Protein AF-A0AAW0NVE6-F1 (afdb_monomer_lite)

pLDDT: mean 78.87, std 22.28, range [34.75, 97.19]

Secondary structure (DSSP, 8-state):
--HHHHHHHHHHHHHHT-TT--SS---TT----GGGSTTSSPPPTT-TTSTTSS--S--SS-----S----------PPP------

Structure (mmCIF, N/CA/C/O backbone):
data_AF-A0AAW0NVE6-F1
#
_entry.id   AF-A0AAW0NVE6-F1
#
loop_
_atom_site.group_PDB
_atom_site.id
_atom_site.type_symbol
_atom_site.label_atom_id
_atom_site.label_alt_id
_atom_site.label_comp_id
_atom_site.label_asym_id
_atom_site.label_entity_id
_atom_site.label_seq_id
_atom_site.pdbx_PDB_ins_code
_atom_site.Cartn_x
_atom_site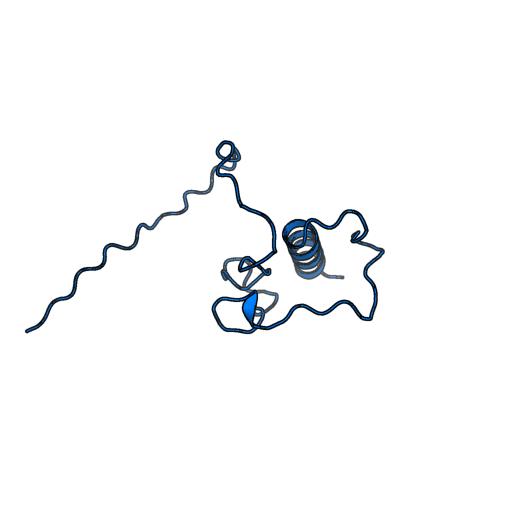.Cartn_y
_atom_site.Cartn_z
_atom_site.occupancy
_atom_site.B_iso_or_equiv
_atom_site.auth_seq_id
_atom_site.auth_comp_id
_atom_site.auth_asym_id
_atom_site.auth_atom_id
_atom_site.pdbx_PDB_model_num
ATOM 1 N N . MET A 1 1 ? 11.062 13.005 -2.117 1.00 64.12 1 MET A N 1
ATOM 2 C CA . MET A 1 1 ? 10.419 11.711 -2.450 1.00 64.12 1 MET A CA 1
ATOM 3 C C . MET A 1 1 ? 10.250 11.641 -3.954 1.00 64.12 1 MET A C 1
ATOM 5 O O . MET A 1 1 ? 9.952 12.677 -4.538 1.00 64.12 1 MET A O 1
ATOM 9 N N . SER A 1 2 ? 10.441 10.470 -4.564 1.00 92.38 2 SER A N 1
ATOM 10 C CA . SER A 1 2 ? 10.140 10.290 -5.988 1.00 92.38 2 SER A CA 1
ATOM 11 C C . SER A 1 2 ? 8.626 10.343 -6.229 1.00 92.38 2 SER A C 1
ATOM 13 O O . SER A 1 2 ? 7.830 10.154 -5.300 1.00 92.38 2 SER A O 1
ATOM 15 N N . GLU A 1 3 ? 8.213 10.582 -7.473 1.00 94.62 3 GLU A N 1
ATOM 16 C CA . GLU A 1 3 ? 6.795 10.543 -7.830 1.00 94.62 3 GLU A CA 1
ATOM 17 C C . GLU A 1 3 ? 6.188 9.150 -7.597 1.00 94.62 3 GLU A C 1
ATOM 19 O O . GLU A 1 3 ? 5.082 9.040 -7.068 1.00 94.62 3 GLU A O 1
ATOM 24 N N . ILE A 1 4 ? 6.940 8.085 -7.893 1.00 94.62 4 ILE A N 1
ATOM 25 C CA . ILE A 1 4 ? 6.514 6.702 -7.651 1.00 94.62 4 ILE A CA 1
ATOM 26 C C . ILE A 1 4 ? 6.271 6.466 -6.159 1.00 94.62 4 ILE A C 1
ATOM 28 O O . ILE A 1 4 ? 5.206 5.973 -5.786 1.00 94.62 4 ILE A O 1
ATOM 32 N N . THR A 1 5 ? 7.187 6.910 -5.295 1.00 93.31 5 THR A N 1
ATOM 33 C CA . THR A 1 5 ? 7.026 6.810 -3.837 1.00 93.31 5 THR A CA 1
ATOM 34 C C . THR A 1 5 ? 5.783 7.551 -3.354 1.00 93.31 5 THR A C 1
ATOM 36 O O . THR A 1 5 ? 5.034 7.043 -2.515 1.00 93.31 5 THR A O 1
ATOM 39 N N . ARG A 1 6 ? 5.516 8.741 -3.910 1.00 94.19 6 ARG A N 1
ATOM 40 C CA . ARG A 1 6 ? 4.317 9.524 -3.579 1.00 94.19 6 ARG A CA 1
ATOM 41 C C . ARG A 1 6 ? 3.042 8.786 -3.990 1.00 94.19 6 ARG A C 1
ATOM 43 O O . ARG A 1 6 ? 2.141 8.642 -3.163 1.00 94.19 6 ARG A O 1
ATOM 50 N N . ARG A 1 7 ? 2.967 8.302 -5.234 1.00 95.88 7 ARG A N 1
ATOM 51 C CA . ARG A 1 7 ? 1.804 7.556 -5.748 1.00 95.88 7 ARG A CA 1
ATOM 52 C C . ARG A 1 7 ? 1.563 6.284 -4.942 1.00 95.88 7 ARG A C 1
ATOM 54 O O . ARG A 1 7 ? 0.429 6.024 -4.548 1.00 95.88 7 ARG A O 1
ATOM 61 N N . ARG A 1 8 ? 2.627 5.545 -4.622 1.00 95.25 8 ARG A N 1
ATOM 62 C CA . ARG A 1 8 ? 2.538 4.314 -3.834 1.00 95.25 8 ARG A CA 1
ATOM 63 C C . ARG A 1 8 ? 1.966 4.573 -2.450 1.00 95.25 8 ARG A C 1
ATOM 65 O O . ARG A 1 8 ? 1.045 3.887 -2.018 1.00 95.25 8 ARG A O 1
ATOM 72 N N . ARG A 1 9 ? 2.463 5.612 -1.777 1.00 94.19 9 ARG A N 1
ATOM 73 C CA . ARG A 1 9 ? 1.952 6.016 -0.465 1.00 94.19 9 ARG A CA 1
ATOM 74 C C . ARG A 1 9 ? 0.470 6.385 -0.520 1.00 94.19 9 ARG A C 1
ATOM 76 O O . ARG A 1 9 ? -0.286 5.955 0.345 1.00 94.19 9 ARG A O 1
ATOM 83 N N . MET A 1 10 ? 0.046 7.134 -1.540 1.00 94.62 10 MET A N 1
ATOM 84 C CA . MET A 1 10 ? -1.370 7.473 -1.727 1.00 94.62 10 MET A CA 1
ATOM 85 C C . MET A 1 10 ? -2.233 6.227 -1.960 1.00 94.62 10 MET A C 1
ATOM 87 O O . MET A 1 10 ? -3.283 6.107 -1.334 1.00 94.62 10 MET A O 1
ATOM 91 N N . ALA A 1 11 ? -1.771 5.277 -2.778 1.00 94.88 11 ALA A N 1
ATOM 92 C CA . ALA A 1 11 ? -2.476 4.016 -3.010 1.00 94.88 11 ALA A CA 1
ATOM 93 C C . ALA A 1 11 ? -2.654 3.204 -1.714 1.00 94.88 11 ALA A C 1
ATOM 95 O O . ALA A 1 11 ? -3.742 2.704 -1.446 1.00 94.88 11 ALA A O 1
ATOM 96 N N . TRP A 1 12 ? -1.624 3.134 -0.864 1.00 95.31 12 TRP A N 1
ATOM 97 C CA . TRP A 1 12 ? -1.708 2.456 0.435 1.00 95.31 12 TRP A CA 1
ATOM 98 C C . TRP A 1 12 ? -2.713 3.110 1.385 1.00 95.31 12 TRP A C 1
ATOM 100 O O . TRP A 1 12 ? -3.501 2.416 2.022 1.00 95.31 12 TRP A O 1
ATOM 110 N N . ILE A 1 13 ? -2.711 4.441 1.477 1.00 94.00 13 ILE A N 1
ATOM 111 C CA . ILE A 1 13 ? -3.664 5.173 2.324 1.00 94.00 13 ILE A CA 1
ATOM 112 C C . ILE A 1 13 ? -5.096 4.952 1.827 1.00 94.00 13 ILE A C 1
ATOM 114 O O . ILE A 1 13 ? -5.987 4.647 2.622 1.00 94.00 13 ILE A O 1
ATOM 118 N N . ALA A 1 14 ? -5.301 5.041 0.510 1.00 92.94 14 ALA A N 1
ATOM 119 C CA . ALA A 1 14 ? -6.596 4.802 -0.115 1.00 92.94 14 ALA A CA 1
ATOM 120 C C . ALA A 1 14 ? -7.089 3.364 0.104 1.00 92.94 14 ALA A C 1
ATOM 122 O O . ALA A 1 14 ? -8.278 3.161 0.342 1.00 92.94 14 ALA A O 1
ATOM 123 N N . ALA A 1 15 ? -6.191 2.375 0.075 1.00 93.50 15 ALA A N 1
ATOM 124 C CA . ALA A 1 15 ? -6.526 0.985 0.357 1.00 93.50 15 ALA A CA 1
ATOM 125 C C . ALA A 1 15 ? -6.946 0.772 1.817 1.00 93.50 15 ALA A C 1
ATOM 127 O O . ALA A 1 15 ? -7.936 0.097 2.077 1.00 93.50 15 ALA A O 1
ATOM 128 N N . ILE A 1 16 ? -6.252 1.375 2.784 1.00 91.62 16 ILE A N 1
ATOM 129 C CA . ILE A 1 16 ? -6.562 1.182 4.210 1.00 91.62 16 ILE A CA 1
ATOM 130 C C . ILE A 1 16 ? -7.921 1.804 4.592 1.00 91.62 16 ILE A C 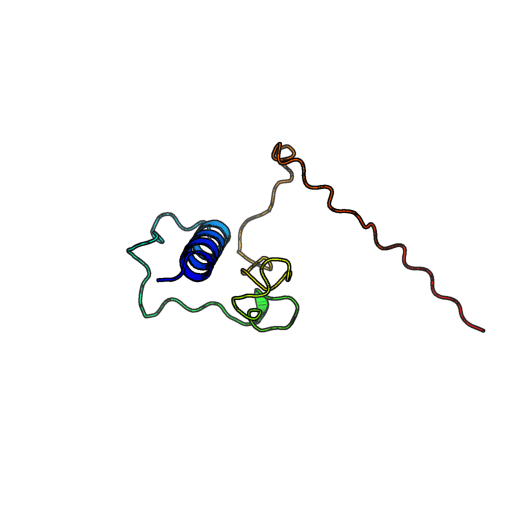1
ATOM 132 O O . ILE A 1 16 ? -8.557 1.334 5.532 1.00 91.62 16 ILE A O 1
ATOM 136 N N . ARG A 1 17 ? -8.388 2.832 3.862 1.00 89.81 17 ARG A N 1
ATOM 137 C CA . ARG A 1 17 ? -9.697 3.501 4.058 1.00 89.81 17 ARG A CA 1
ATOM 138 C C . ARG A 1 17 ? -9.970 3.945 5.497 1.00 89.81 17 ARG A C 1
ATOM 140 O O . ARG A 1 17 ? -11.108 3.951 5.962 1.00 89.81 17 ARG A O 1
ATOM 147 N N . ARG A 1 18 ? -8.918 4.348 6.204 1.00 89.25 18 ARG A N 1
ATOM 148 C CA . ARG A 1 18 ? -9.019 4.872 7.562 1.00 89.25 18 ARG A CA 1
ATOM 149 C C . ARG A 1 18 ? -8.956 6.398 7.554 1.00 89.25 18 ARG A C 1
ATOM 151 O O . ARG A 1 18 ? -7.986 6.940 7.030 1.00 89.25 18 ARG A O 1
ATOM 158 N N . PRO A 1 19 ? -9.933 7.100 8.153 1.00 86.00 19 PRO A N 1
ATOM 159 C CA . PRO A 1 19 ? -9.976 8.564 8.132 1.00 86.00 19 PRO A CA 1
ATOM 160 C C . PRO A 1 19 ? -8.828 9.206 8.922 1.00 86.00 19 PRO A C 1
ATOM 162 O O . PRO A 1 19 ? -8.447 10.342 8.659 1.00 86.00 19 PRO A O 1
ATOM 165 N N . ASP A 1 20 ? -8.251 8.481 9.880 1.00 86.06 20 ASP A N 1
ATOM 166 C CA . ASP A 1 20 ? -7.112 8.929 10.677 1.00 86.06 20 ASP A CA 1
ATOM 167 C C . ASP A 1 20 ? -5.754 8.726 9.982 1.00 86.06 20 ASP A C 1
ATOM 169 O O . ASP A 1 20 ? -4.735 9.204 10.485 1.00 86.06 20 ASP A O 1
ATOM 173 N N . PHE A 1 21 ? -5.729 8.053 8.824 1.00 89.88 21 PHE A N 1
ATOM 174 C CA . PHE A 1 21 ? -4.529 7.850 8.015 1.00 89.88 21 PHE A CA 1
ATOM 175 C C . PHE A 1 21 ? -4.525 8.872 6.881 1.00 89.88 21 PHE A C 1
ATOM 177 O O . PHE A 1 21 ? -5.311 8.791 5.941 1.00 89.88 21 PHE A O 1
ATOM 184 N N . THR A 1 22 ? -3.613 9.835 6.955 1.00 89.69 22 THR A N 1
ATOM 185 C CA . THR A 1 22 ? -3.420 10.834 5.894 1.00 89.69 22 THR A CA 1
ATOM 186 C C . THR A 1 22 ? -2.008 10.739 5.336 1.00 89.69 22 THR A C 1
ATOM 188 O O . THR A 1 22 ? -1.157 10.037 5.884 1.00 89.69 22 THR A O 1
ATOM 191 N N . PHE A 1 23 ? -1.742 11.442 4.233 1.00 88.44 23 PHE A N 1
ATOM 192 C CA . PHE A 1 23 ? -0.429 11.424 3.588 1.00 88.44 23 PHE A CA 1
ATOM 193 C C . PHE A 1 23 ? 0.702 11.758 4.569 1.00 88.44 23 PHE A C 1
ATOM 195 O O . PHE A 1 23 ? 1.698 11.029 4.640 1.00 88.44 23 PHE A O 1
ATOM 202 N N . ASP A 1 24 ? 0.497 12.788 5.383 1.00 89.06 24 ASP A N 1
ATOM 203 C CA . ASP A 1 24 ? 1.490 13.294 6.330 1.00 89.06 24 ASP A CA 1
ATOM 204 C C . ASP A 1 24 ? 1.390 12.638 7.713 1.00 89.06 24 ASP A C 1
ATOM 206 O O . ASP A 1 24 ? 2.370 12.599 8.458 1.00 89.06 24 ASP A O 1
ATOM 210 N N . LYS A 1 25 ? 0.231 12.060 8.051 1.00 88.31 25 LYS A N 1
ATOM 211 C CA . LYS A 1 25 ? -0.041 11.485 9.372 1.00 88.31 25 LYS A CA 1
ATOM 212 C C . LYS A 1 25 ? -0.323 9.990 9.269 1.00 88.31 25 LYS A C 1
ATOM 214 O O . LYS A 1 25 ? -1.464 9.566 9.107 1.00 88.31 25 LYS A O 1
ATOM 219 N N . ILE A 1 26 ? 0.742 9.203 9.413 1.00 87.88 26 ILE A N 1
ATOM 220 C CA . ILE A 1 26 ? 0.680 7.749 9.596 1.00 87.88 26 ILE A CA 1
ATOM 221 C C . ILE A 1 26 ? 1.445 7.408 10.881 1.00 87.88 26 ILE A C 1
ATOM 223 O O . ILE A 1 26 ? 2.608 7.809 11.008 1.00 87.88 26 ILE A O 1
ATOM 227 N N . PRO A 1 27 ? 0.841 6.686 11.842 1.00 88.19 27 PRO A N 1
ATOM 228 C CA . PRO A 1 27 ? 1.549 6.244 13.037 1.00 88.19 27 PRO A CA 1
ATOM 229 C C . PRO A 1 27 ? 2.776 5.402 12.671 1.00 88.19 27 PRO A C 1
ATOM 231 O O . PRO A 1 27 ? 2.680 4.490 11.855 1.00 88.19 27 PRO A O 1
ATOM 234 N N . LYS A 1 28 ? 3.924 5.635 13.320 1.00 87.44 28 LYS A N 1
ATOM 235 C CA . LYS A 1 28 ? 5.138 4.811 13.116 1.00 87.44 28 LYS A CA 1
ATOM 236 C C . LYS A 1 28 ? 4.927 3.334 13.475 1.00 87.44 28 LYS A C 1
ATOM 238 O O . LYS A 1 28 ? 5.673 2.471 13.031 1.00 87.44 28 LYS A O 1
ATOM 243 N N . THR A 1 29 ? 3.924 3.059 14.302 1.00 89.88 29 THR A N 1
ATOM 244 C CA . THR A 1 29 ? 3.517 1.719 14.724 1.00 89.88 29 THR A CA 1
ATOM 245 C C . THR A 1 29 ? 2.558 1.046 13.745 1.00 89.88 29 THR A C 1
ATOM 247 O O . THR A 1 29 ? 2.272 -0.138 13.919 1.00 89.88 29 THR A O 1
ATOM 250 N N . ALA A 1 30 ? 2.063 1.760 12.726 1.00 88.69 30 ALA A N 1
ATOM 251 C CA . ALA A 1 30 ? 1.188 1.186 11.717 1.00 88.69 30 ALA A CA 1
ATOM 252 C C . ALA A 1 30 ? 1.952 0.131 10.909 1.00 88.69 30 ALA A C 1
ATOM 254 O O . AL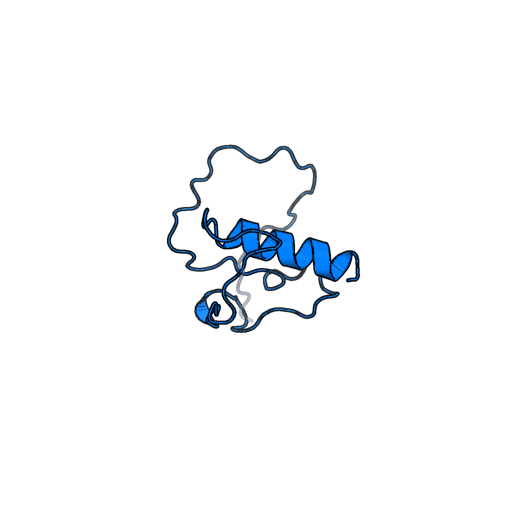A A 1 30 ? 3.008 0.401 10.336 1.00 88.69 30 ALA A O 1
ATOM 255 N N . LYS A 1 31 ? 1.407 -1.083 10.876 1.00 90.56 31 LYS A N 1
ATOM 256 C CA . LYS A 1 31 ? 1.951 -2.223 10.138 1.00 90.56 31 LYS A CA 1
ATOM 257 C C . LYS A 1 31 ? 0.828 -2.870 9.337 1.00 90.56 31 LYS A C 1
ATOM 259 O O . LYS A 1 31 ? -0.319 -2.868 9.774 1.00 90.56 31 LYS A O 1
ATOM 264 N N . VAL A 1 32 ? 1.182 -3.439 8.191 1.00 91.81 32 VAL A N 1
ATOM 265 C CA . VAL A 1 32 ? 0.291 -4.248 7.353 1.00 91.81 32 VAL A CA 1
ATOM 266 C C . VAL A 1 32 ? 0.866 -5.659 7.342 1.00 91.81 32 VAL A C 1
ATOM 268 O O . VAL A 1 32 ? 2.050 -5.831 7.048 1.00 91.81 32 VAL A O 1
ATOM 271 N N . CYS A 1 33 ? 0.074 -6.656 7.738 1.00 94.50 33 CYS A N 1
ATOM 272 C CA . CYS A 1 33 ? 0.522 -8.046 7.751 1.00 94.50 33 CYS A CA 1
ATOM 273 C C . CYS A 1 33 ? 0.504 -8.662 6.343 1.00 94.50 33 CYS A C 1
ATOM 275 O 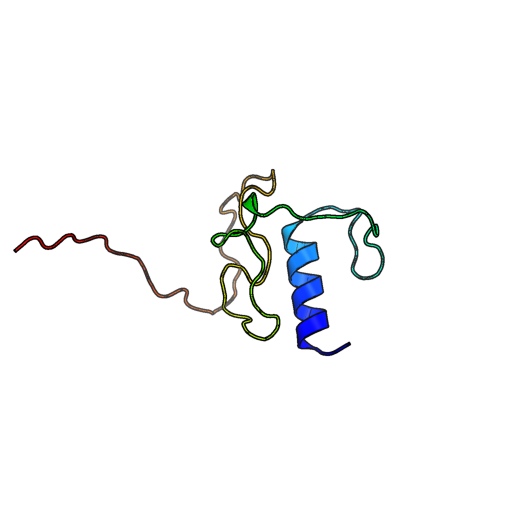O . CYS A 1 33 ? -0.125 -8.142 5.421 1.00 94.50 33 CYS A O 1
ATOM 277 N N . SER A 1 34 ? 1.195 -9.792 6.192 1.00 96.38 34 SER A N 1
ATOM 278 C CA . SER A 1 34 ? 1.320 -10.526 4.929 1.00 96.38 34 SER A CA 1
ATOM 279 C C . SER A 1 34 ? -0.023 -10.931 4.319 1.00 96.38 34 SER A C 1
ATOM 281 O O . SER A 1 34 ? -0.142 -10.957 3.102 1.00 96.38 34 SER A O 1
ATOM 283 N N . LEU A 1 35 ? -1.046 -11.180 5.142 1.00 96.25 35 LEU A N 1
ATOM 284 C CA . LEU A 1 35 ? -2.383 -11.595 4.699 1.00 96.25 35 LEU A CA 1
ATOM 285 C C . LEU A 1 35 ? -3.042 -10.608 3.719 1.00 96.25 35 LEU A C 1
ATOM 287 O O . LEU A 1 35 ? -3.922 -10.996 2.961 1.00 96.25 35 LEU A O 1
ATOM 291 N N . HIS A 1 36 ? -2.625 -9.341 3.722 1.00 96.31 36 HIS A N 1
ATOM 292 C CA . HIS A 1 36 ? -3.191 -8.312 2.848 1.00 96.31 36 HIS A CA 1
ATOM 293 C C . HIS A 1 36 ? -2.597 -8.291 1.427 1.00 96.31 36 HIS A C 1
ATOM 295 O O . HIS A 1 36 ? -2.999 -7.450 0.618 1.00 96.31 36 HIS A O 1
ATOM 301 N N . PHE A 1 37 ? -1.665 -9.204 1.133 1.00 96.75 37 PHE A N 1
ATOM 302 C CA . PHE A 1 37 ? -0.963 -9.350 -0.142 1.00 96.75 37 PHE A CA 1
ATOM 303 C C . PHE A 1 37 ? -1.093 -10.785 -0.666 1.00 96.75 37 PHE A C 1
ATOM 305 O O . PHE A 1 37 ? -1.044 -11.745 0.103 1.00 96.75 37 PHE A O 1
ATOM 312 N N . HIS A 1 38 ? -1.195 -10.942 -1.981 1.00 94.81 38 HIS A N 1
ATOM 313 C CA . HIS A 1 38 ? -1.302 -12.218 -2.685 1.00 94.81 38 HIS A CA 1
ATOM 314 C C . HIS A 1 38 ? -0.047 -13.080 -2.474 1.00 94.81 38 HIS A C 1
ATOM 316 O O . HIS A 1 38 ? -0.146 -14.280 -2.227 1.00 94.81 38 HIS A O 1
ATOM 322 N N . THR A 1 39 ? 1.140 -12.469 -2.530 1.00 96.12 39 THR A N 1
ATOM 323 C CA . THR A 1 39 ? 2.440 -13.135 -2.318 1.00 96.12 39 THR A CA 1
ATOM 324 C C . THR A 1 39 ? 2.924 -13.070 -0.868 1.00 96.12 39 THR A C 1
ATOM 326 O O . THR A 1 39 ? 4.034 -13.507 -0.555 1.00 96.12 39 THR A O 1
ATOM 329 N N . GLY A 1 40 ? 2.116 -12.509 0.036 1.00 97.06 40 GLY A N 1
ATOM 330 C CA . GLY A 1 40 ? 2.473 -12.334 1.443 1.00 97.06 40 GLY A CA 1
ATOM 331 C C . GLY A 1 40 ? 3.439 -11.177 1.720 1.00 97.06 40 GLY A C 1
ATOM 332 O O . GLY A 1 40 ? 3.833 -10.968 2.869 1.00 97.06 40 GLY A O 1
ATOM 333 N N . LYS A 1 41 ? 3.838 -10.416 0.699 1.00 96.44 41 LYS A N 1
ATOM 334 C CA . LYS A 1 41 ? 4.722 -9.256 0.834 1.00 96.44 41 LYS A CA 1
ATOM 335 C C . LYS A 1 41 ? 4.375 -8.194 -0.209 1.00 96.44 41 LYS A C 1
ATOM 337 O O . LYS A 1 41 ? 3.874 -8.536 -1.273 1.00 96.44 41 LYS A O 1
ATOM 342 N N . PRO A 1 42 ? 4.680 -6.919 0.057 1.00 96.81 42 PRO A N 1
ATOM 343 C CA . PRO A 1 42 ? 4.482 -5.876 -0.932 1.00 96.81 42 PRO A CA 1
ATOM 344 C C . PRO A 1 42 ? 5.470 -6.016 -2.097 1.00 96.81 42 PRO A C 1
ATOM 346 O O . PRO A 1 42 ? 6.640 -6.358 -1.898 1.00 96.81 42 PRO A O 1
ATOM 349 N N . ALA A 1 43 ? 5.018 -5.676 -3.302 1.00 97.19 43 ALA A N 1
ATOM 350 C CA . ALA A 1 43 ? 5.846 -5.691 -4.504 1.00 97.19 43 ALA A CA 1
ATOM 351 C C . ALA A 1 43 ? 6.989 -4.659 -4.451 1.00 97.19 43 ALA A C 1
ATOM 353 O O . ALA A 1 43 ? 7.053 -3.786 -3.573 1.00 97.19 43 ALA A O 1
ATOM 354 N N . TYR A 1 44 ? 7.897 -4.713 -5.424 1.00 96.38 44 TYR A N 1
ATOM 355 C CA . TYR A 1 44 ? 8.906 -3.668 -5.582 1.00 96.38 44 TYR A CA 1
ATOM 356 C C . TYR A 1 44 ? 8.260 -2.328 -5.973 1.00 96.38 44 TYR A C 1
ATOM 358 O O . TYR A 1 44 ? 7.265 -2.287 -6.691 1.00 96.38 44 TYR A O 1
ATOM 366 N N . GLU A 1 45 ? 8.822 -1.209 -5.504 1.00 93.75 45 GLU A N 1
ATOM 367 C CA . GLU A 1 45 ? 8.227 0.125 -5.677 1.00 93.75 45 GLU A CA 1
ATOM 368 C C . GLU A 1 45 ? 8.025 0.510 -7.149 1.00 93.75 45 GLU A C 1
ATOM 370 O O . GLU A 1 45 ? 7.041 1.169 -7.470 1.00 93.75 45 GLU A O 1
ATOM 375 N N . MET A 1 46 ? 8.893 0.057 -8.051 1.00 94.75 46 MET A N 1
ATOM 376 C CA . MET A 1 46 ? 8.790 0.391 -9.475 1.00 94.75 46 MET A CA 1
ATOM 377 C C . MET A 1 46 ? 7.767 -0.475 -10.228 1.00 94.75 46 MET A C 1
ATOM 379 O O . MET A 1 46 ? 7.391 -0.139 -11.349 1.00 94.75 46 MET A O 1
ATOM 383 N N . TYR A 1 47 ? 7.280 -1.570 -9.635 1.00 95.75 47 TYR A N 1
ATOM 384 C CA . TYR A 1 47 ? 6.332 -2.492 -10.273 1.00 95.75 47 TYR A CA 1
ATOM 385 C C . TYR A 1 47 ? 4.890 -2.047 -10.037 1.00 95.75 47 TYR A C 1
ATOM 387 O O . TYR A 1 47 ? 4.112 -2.705 -9.358 1.00 95.75 47 TYR A O 1
ATOM 395 N N . THR A 1 48 ? 4.540 -0.891 -10.600 1.00 95.12 48 THR A N 1
ATOM 396 C CA . THR A 1 48 ? 3.245 -0.227 -10.358 1.00 95.12 48 THR A CA 1
ATOM 397 C C . THR A 1 48 ? 2.014 -1.021 -10.806 1.00 95.12 48 THR A C 1
ATOM 399 O O . THR A 1 48 ? 0.913 -0.734 -10.346 1.00 95.12 48 THR A O 1
ATOM 402 N N . SER A 1 49 ? 2.191 -2.012 -11.683 1.00 95.06 49 SER A N 1
ATOM 403 C CA . SER A 1 49 ? 1.122 -2.894 -12.172 1.00 95.06 49 SER A CA 1
ATOM 404 C C . SER A 1 49 ? 0.989 -4.198 -11.379 1.00 95.06 49 SER A C 1
ATOM 406 O O . SER A 1 49 ? 0.115 -5.002 -11.689 1.00 95.06 49 SER A O 1
ATOM 408 N N . ASP A 1 50 ? 1.857 -4.438 -10.395 1.00 96.19 50 ASP A N 1
ATOM 409 C CA . ASP A 1 50 ? 1.811 -5.644 -9.571 1.00 96.19 50 ASP A CA 1
ATOM 410 C C . ASP A 1 50 ? 0.592 -5.598 -8.624 1.00 96.19 50 ASP A C 1
ATOM 412 O O . ASP A 1 50 ? 0.362 -4.560 -7.990 1.00 96.19 50 ASP A O 1
ATOM 416 N N . PRO A 1 51 ? -0.194 -6.684 -8.493 1.00 95.50 51 PRO A N 1
ATOM 417 C CA . PRO A 1 51 ? -1.337 -6.720 -7.577 1.00 95.50 51 PRO A CA 1
ATOM 418 C C . PRO A 1 51 ? -0.953 -6.462 -6.110 1.00 95.50 51 PRO A C 1
ATOM 420 O O . PRO A 1 51 ? -1.782 -5.955 -5.356 1.00 95.50 51 PRO A O 1
ATOM 423 N N . ASP A 1 52 ? 0.295 -6.737 -5.719 1.00 96.88 52 ASP A N 1
ATOM 424 C CA . ASP A 1 52 ? 0.830 -6.496 -4.375 1.00 96.88 52 ASP A CA 1
ATOM 425 C C . ASP A 1 52 ? 1.540 -5.141 -4.234 1.00 96.88 52 ASP A C 1
ATOM 427 O O . ASP A 1 52 ? 2.222 -4.870 -3.235 1.00 96.88 52 ASP A O 1
ATOM 431 N N . TRP A 1 53 ? 1.411 -4.245 -5.217 1.00 97.06 53 TRP A N 1
ATOM 432 C CA . TRP A 1 53 ? 1.996 -2.906 -5.127 1.00 97.06 53 TRP A CA 1
ATOM 433 C C . TRP A 1 53 ? 1.408 -2.090 -3.961 1.00 97.06 53 TRP A C 1
ATOM 435 O O . TRP A 1 53 ? 2.134 -1.332 -3.290 1.00 97.06 53 TRP A O 1
ATOM 445 N N . ALA A 1 54 ? 0.125 -2.324 -3.667 1.00 96.75 54 ALA A N 1
ATOM 446 C CA . ALA A 1 54 ? -0.621 -1.858 -2.502 1.00 96.75 54 ALA A CA 1
ATOM 447 C C . ALA A 1 54 ? -1.470 -3.003 -1.916 1.00 96.75 54 ALA A C 1
ATOM 449 O O . ALA A 1 54 ? -1.841 -3.910 -2.656 1.00 96.75 54 ALA A O 1
ATOM 450 N N . PRO A 1 55 ? -1.776 -2.990 -0.605 1.00 96.25 55 PRO A N 1
ATOM 451 C CA . PRO A 1 55 ? -2.598 -4.034 -0.006 1.00 96.25 55 PRO A CA 1
ATOM 452 C C . PRO A 1 55 ? -4.018 -3.995 -0.578 1.00 96.25 55 PRO A C 1
ATOM 454 O O . PRO A 1 55 ? -4.582 -2.920 -0.778 1.00 96.25 55 PRO A O 1
ATOM 457 N N . SER A 1 56 ? -4.603 -5.164 -0.809 1.00 94.44 56 SER A N 1
ATOM 458 C CA . SER A 1 56 ? -5.924 -5.292 -1.443 1.00 94.44 56 SER A CA 1
ATOM 459 C C . SER A 1 56 ? -6.807 -6.357 -0.789 1.00 94.44 56 SER A C 1
ATOM 461 O O . SER A 1 56 ? -8.033 -6.286 -0.889 1.00 94.44 56 SER A O 1
ATOM 463 N N . LEU A 1 57 ? -6.213 -7.315 -0.072 1.00 94.38 57 LEU A N 1
ATOM 464 C CA . LEU A 1 57 ? -6.924 -8.442 0.525 1.00 94.38 57 LEU A CA 1
ATOM 465 C C . LEU A 1 57 ? -7.326 -8.175 1.981 1.00 94.38 57 LEU A C 1
ATOM 467 O O . LEU A 1 57 ? -6.605 -7.520 2.730 1.00 94.38 57 LEU A O 1
ATOM 471 N N . ASN A 1 58 ? -8.467 -8.725 2.408 1.00 91.94 58 ASN A N 1
ATOM 472 C CA . ASN A 1 58 ? -8.881 -8.817 3.818 1.00 91.94 58 ASN A CA 1
ATOM 473 C C . ASN A 1 58 ? -8.874 -7.481 4.602 1.00 91.94 58 ASN A C 1
ATOM 475 O O . ASN A 1 58 ? -8.622 -7.472 5.804 1.00 91.94 58 ASN A O 1
ATOM 479 N N . LEU A 1 59 ? -9.168 -6.348 3.955 1.00 89.94 59 LEU A N 1
ATOM 480 C CA . LEU A 1 59 ? -9.071 -5.002 4.554 1.00 89.94 59 LEU A CA 1
ATOM 481 C C . LEU A 1 59 ? -10.230 -4.627 5.502 1.00 89.94 59 LEU A C 1
ATOM 483 O O . LEU A 1 59 ? -10.323 -3.489 5.955 1.00 89.94 59 LEU A O 1
ATOM 487 N N . GLY A 1 60 ? -11.116 -5.575 5.822 1.00 86.25 60 GLY A N 1
ATOM 488 C CA . GLY A 1 60 ? -12.177 -5.392 6.819 1.00 86.25 60 GLY A CA 1
ATOM 489 C C . GLY A 1 60 ? -13.386 -4.575 6.352 1.00 86.25 60 GLY A C 1
ATOM 490 O O . GLY A 1 60 ? -14.309 -4.371 7.134 1.00 86.25 60 GLY A O 1
ATOM 491 N N . TYR A 1 61 ? -13.420 -4.147 5.088 1.00 86.56 61 TYR A N 1
ATOM 492 C CA . TYR A 1 61 ? -14.603 -3.575 4.449 1.00 86.56 61 TYR A CA 1
ATOM 493 C C . TYR A 1 61 ? -15.040 -4.436 3.265 1.00 86.56 61 TYR A C 1
ATOM 495 O O . TYR A 1 61 ? -14.214 -4.992 2.537 1.00 86.56 61 TYR A O 1
ATOM 503 N N . THR A 1 62 ? -16.351 -4.542 3.056 1.00 72.12 62 THR A N 1
ATOM 504 C CA . THR A 1 62 ? -16.888 -5.156 1.846 1.00 72.12 62 THR A CA 1
ATOM 505 C C . THR A 1 62 ? -16.630 -4.209 0.682 1.00 72.12 62 THR A C 1
ATOM 507 O O . THR A 1 62 ? -17.005 -3.035 0.702 1.00 72.12 62 THR A O 1
ATOM 510 N N . VAL A 1 63 ? -15.949 -4.703 -0.350 1.00 63.09 63 VAL A N 1
ATOM 511 C CA . VAL A 1 63 ? -15.925 -4.012 -1.637 1.00 63.09 63 VAL A CA 1
ATOM 512 C C . VAL A 1 63 ? -17.309 -4.225 -2.232 1.00 63.09 63 VAL A C 1
ATOM 514 O O . VAL A 1 63 ? -17.554 -5.217 -2.912 1.00 63.09 63 VAL A O 1
ATOM 517 N N . THR A 1 64 ? -18.260 -3.348 -1.914 1.00 55.25 64 THR A N 1
ATOM 518 C CA . THR A 1 64 ? -19.497 -3.303 -2.688 1.00 55.25 64 THR A CA 1
ATOM 519 C C . THR A 1 64 ? -19.102 -2.950 -4.119 1.00 55.25 64 THR A C 1
ATOM 521 O O . THR A 1 64 ? -18.408 -1.945 -4.303 1.00 55.25 64 THR A O 1
ATOM 524 N N . PRO A 1 65 ? -19.503 -3.729 -5.138 1.00 55.38 65 PRO A N 1
ATOM 525 C CA . PRO A 1 65 ? -19.355 -3.333 -6.534 1.00 55.38 65 PRO A CA 1
ATOM 526 C C . PRO A 1 65 ? -20.354 -2.202 -6.832 1.00 55.38 65 PRO A C 1
ATOM 528 O O . PRO A 1 65 ? -21.297 -2.351 -7.601 1.00 55.38 65 PRO A O 1
ATOM 531 N N . SER A 1 66 ? -20.212 -1.068 -6.148 1.00 46.97 66 SER A N 1
ATOM 532 C CA . SER A 1 66 ? -21.019 0.124 -6.360 1.00 46.97 66 SER A CA 1
ATOM 533 C C . SER A 1 66 ? -20.382 0.921 -7.487 1.00 46.97 66 SER A C 1
ATOM 535 O O . SER A 1 66 ? -19.461 1.694 -7.238 1.00 46.97 66 SER A O 1
ATOM 537 N N . ALA A 1 67 ? -20.915 0.687 -8.688 1.00 46.16 67 ALA A N 1
ATOM 538 C CA . ALA A 1 67 ? -20.634 1.351 -9.957 1.00 46.16 67 ALA A CA 1
ATOM 539 C C . ALA A 1 67 ? -19.164 1.289 -10.432 1.00 46.16 67 ALA A C 1
ATOM 541 O O . ALA A 1 67 ? -18.232 1.522 -9.664 1.00 46.16 67 ALA A O 1
ATOM 542 N N . PRO A 1 68 ? -18.923 0.977 -11.717 1.00 42.78 68 PRO A N 1
ATOM 543 C CA . PRO A 1 68 ? -17.573 1.007 -12.253 1.00 42.78 68 PRO A CA 1
ATOM 544 C C . PRO A 1 68 ? -17.022 2.432 -12.099 1.00 42.78 68 PRO A C 1
ATOM 546 O O . PRO A 1 68 ? -17.681 3.377 -12.543 1.00 42.78 68 PRO A O 1
ATOM 549 N N . PRO A 1 69 ? -15.830 2.624 -11.504 1.00 44.25 69 PRO A N 1
ATOM 550 C CA . PRO A 1 69 ? -15.117 3.864 -11.713 1.00 44.25 69 PRO A CA 1
ATOM 551 C C . PRO A 1 69 ? -14.895 3.961 -13.219 1.00 44.25 69 PRO A C 1
ATOM 553 O O . PRO A 1 69 ? -14.326 3.071 -13.850 1.00 44.25 69 PRO A O 1
ATOM 556 N N . ASN A 1 70 ? -15.410 5.035 -13.792 1.00 47.41 70 ASN A N 1
ATOM 557 C CA . ASN A 1 70 ? -15.062 5.580 -15.089 1.00 47.41 70 ASN A CA 1
ATOM 558 C C . ASN A 1 70 ? -13.551 5.863 -15.142 1.00 47.41 70 ASN A C 1
ATOM 560 O O . ASN A 1 70 ? -13.105 7.004 -15.134 1.00 47.41 70 ASN A O 1
ATOM 564 N N . HIS A 1 71 ? -12.754 4.802 -15.183 1.00 42.75 71 HIS A N 1
ATOM 565 C CA . HIS A 1 71 ? -11.359 4.838 -15.553 1.00 42.75 71 HIS A CA 1
ATOM 566 C C . HIS A 1 71 ? -11.167 3.793 -16.642 1.00 42.75 71 HIS A C 1
ATOM 568 O O . HIS A 1 71 ? -11.139 2.586 -16.410 1.00 42.75 71 HIS A O 1
ATOM 574 N N . SER A 1 72 ? -11.105 4.309 -17.859 1.00 45.84 72 SER A N 1
ATOM 575 C CA . SER A 1 72 ? -10.749 3.653 -19.104 1.00 45.84 72 SER A CA 1
ATOM 576 C C . SER A 1 72 ? -9.367 2.992 -19.031 1.00 45.84 72 SER A C 1
ATOM 578 O O . SER A 1 72 ? -8.427 3.473 -19.653 1.00 45.84 72 SER A O 1
ATOM 580 N N . ILE A 1 73 ? -9.224 1.901 -18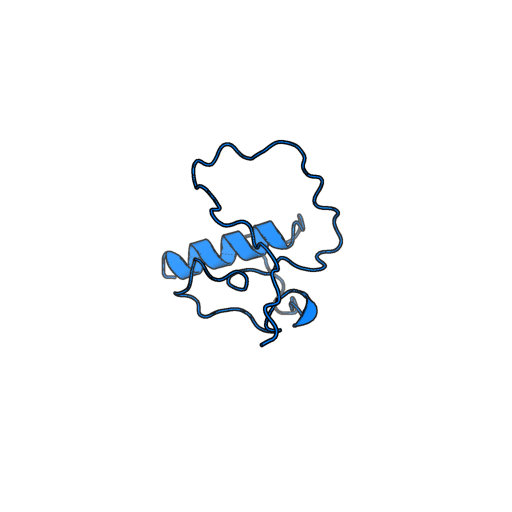.277 1.00 40.56 73 ILE A N 1
ATOM 581 C CA . ILE A 1 73 ? -8.146 0.918 -18.429 1.00 40.56 73 ILE A CA 1
ATOM 582 C C . ILE A 1 73 ? -8.767 -0.463 -18.241 1.00 40.56 73 ILE A C 1
ATOM 584 O O . ILE A 1 73 ? -8.971 -0.971 -17.144 1.00 40.56 73 ILE A O 1
ATOM 588 N N . LEU A 1 74 ? -9.105 -1.017 -19.390 1.00 39.94 74 LEU A N 1
ATOM 589 C CA . LEU A 1 74 ? -9.367 -2.404 -19.706 1.00 39.94 74 LEU A CA 1
ATOM 590 C C . LEU A 1 74 ? -8.494 -3.367 -18.873 1.00 39.94 74 LEU A C 1
ATOM 592 O O . LEU A 1 74 ? -7.380 -3.703 -19.262 1.00 39.94 74 LEU A O 1
ATOM 596 N N . MET A 1 75 ? -9.023 -3.854 -17.747 1.00 38.12 75 MET A N 1
ATOM 597 C CA . MET A 1 75 ? -8.606 -5.127 -17.150 1.00 38.12 75 MET A CA 1
ATOM 598 C C . MET A 1 75 ? -9.076 -6.265 -18.071 1.00 38.12 75 MET A C 1
ATOM 600 O O . MET A 1 75 ? -10.047 -6.965 -17.803 1.00 38.12 75 MET A O 1
ATOM 604 N N . GLN A 1 76 ? -8.408 -6.403 -19.215 1.00 40.66 76 GLN A N 1
ATOM 605 C CA . GLN A 1 76 ? -8.168 -7.700 -19.847 1.00 40.66 76 GLN A CA 1
ATOM 606 C C . GLN A 1 76 ? -7.118 -8.392 -18.949 1.00 40.66 76 GLN A C 1
ATOM 608 O O . GLN A 1 76 ? -6.112 -7.776 -18.635 1.00 40.66 76 GLN A O 1
ATOM 613 N N . GLN A 1 77 ? -7.285 -9.596 -18.407 1.00 34.75 77 GLN A N 1
ATOM 614 C CA . GLN A 1 77 ? -7.994 -10.761 -18.908 1.00 34.75 77 GLN A CA 1
ATOM 615 C C . GLN A 1 77 ? -8.693 -11.551 -17.796 1.00 34.75 77 GLN A C 1
ATOM 617 O O . GLN A 1 77 ? -8.172 -11.791 -16.710 1.00 34.75 77 GLN A O 1
ATOM 622 N N . ILE A 1 78 ? -9.869 -12.029 -18.182 1.00 40.03 78 ILE A N 1
ATOM 623 C CA . ILE A 1 78 ? -10.566 -13.210 -17.689 1.00 40.03 78 ILE A CA 1
ATOM 624 C C . ILE A 1 78 ? -9.591 -14.397 -17.635 1.00 40.03 78 ILE A C 1
ATOM 626 O O . ILE A 1 78 ? -8.943 -14.712 -18.630 1.00 40.03 78 ILE A O 1
ATOM 630 N N . ILE A 1 79 ? -9.528 -15.078 -16.491 1.00 43.84 79 ILE A N 1
ATOM 631 C CA . ILE A 1 79 ? -8.996 -16.440 -16.378 1.00 43.84 79 ILE A CA 1
ATOM 632 C C . ILE A 1 79 ? -10.085 -17.397 -16.884 1.00 43.84 79 ILE A C 1
ATOM 634 O O . ILE A 1 79 ? -11.128 -17.489 -16.234 1.00 43.84 79 ILE A O 1
ATOM 638 N N . PRO A 1 80 ? -9.869 -18.177 -17.954 1.00 39.09 80 PRO A N 1
ATOM 639 C CA . PRO A 1 80 ? -10.517 -19.468 -18.073 1.00 39.09 80 PRO A CA 1
ATOM 640 C C . PRO A 1 80 ? -9.581 -20.552 -17.537 1.00 39.09 80 PRO A C 1
ATOM 642 O O . PRO A 1 80 ? -8.496 -20.814 -18.050 1.00 39.09 80 PRO A O 1
ATOM 645 N N . HIS A 1 81 ? -10.044 -21.188 -16.468 1.00 35.59 81 HIS A N 1
ATOM 646 C CA . HIS A 1 81 ? -9.576 -22.484 -16.014 1.00 35.59 81 HIS A CA 1
ATOM 647 C C . HIS A 1 81 ? -9.924 -23.522 -17.091 1.00 35.59 81 HIS A C 1
ATOM 649 O O . HIS A 1 81 ? -11.099 -23.804 -17.307 1.00 35.59 81 HIS A O 1
ATOM 655 N N . ALA A 1 82 ? -8.926 -24.112 -17.742 1.00 38.16 82 ALA A N 1
ATOM 656 C CA . ALA A 1 82 ? -9.095 -25.366 -18.466 1.00 38.16 82 ALA A CA 1
ATOM 657 C C . ALA A 1 82 ? -7.872 -26.243 -18.199 1.00 38.16 82 ALA A C 1
ATOM 659 O O . ALA A 1 82 ? -6.749 -25.934 -18.589 1.00 38.16 82 ALA A O 1
ATOM 660 N N . LYS A 1 83 ? -8.110 -27.312 -17.438 1.00 44.56 83 LYS A N 1
ATOM 661 C CA . LYS A 1 83 ? -7.190 -28.430 -17.272 1.00 44.56 83 LYS A CA 1
ATOM 662 C C . LYS A 1 83 ? -7.193 -29.215 -18.577 1.00 44.56 83 LYS A C 1
ATOM 664 O O . LYS A 1 83 ? -8.244 -29.736 -18.931 1.00 44.56 83 LYS A O 1
ATOM 669 N N . ASP A 1 84 ? -6.037 -29.394 -19.197 1.00 46.31 84 ASP A N 1
ATOM 670 C CA . ASP A 1 84 ? -5.843 -30.480 -20.151 1.00 46.31 84 ASP A CA 1
ATOM 671 C C . ASP A 1 84 ? -4.894 -31.506 -19.535 1.00 46.31 84 ASP A C 1
ATOM 673 O O . ASP A 1 84 ? -3.718 -31.246 -19.277 1.00 46.31 84 ASP A O 1
ATOM 677 N N . LYS A 1 85 ? -5.472 -32.668 -19.223 1.00 45.38 85 LYS A N 1
ATOM 6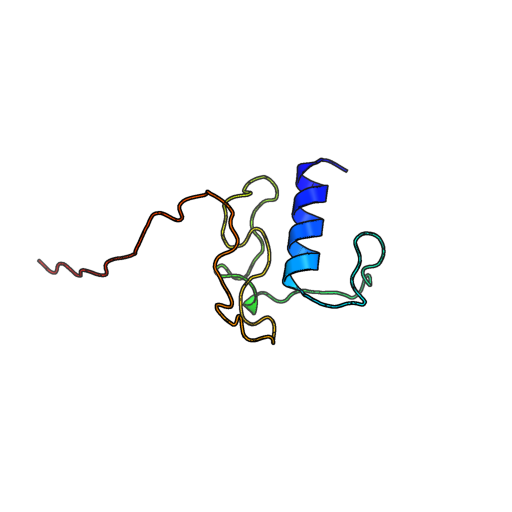78 C CA . LYS A 1 85 ? -4.742 -33.909 -19.000 1.00 45.38 85 LYS A CA 1
ATOM 679 C C . LYS A 1 85 ? -4.504 -34.532 -20.372 1.00 45.38 85 LYS A C 1
ATOM 681 O O . LYS A 1 85 ? -5.477 -34.821 -21.067 1.00 45.38 85 LYS A O 1
ATOM 686 N N . LYS A 1 86 ? -3.254 -34.838 -20.695 1.00 46.06 86 LYS A N 1
ATOM 687 C CA . LYS A 1 86 ? -2.918 -35.928 -21.606 1.00 46.06 86 LYS A CA 1
ATOM 688 C C . LYS A 1 86 ? -1.670 -36.635 -21.110 1.00 46.06 86 LYS A C 1
ATOM 690 O O . LYS A 1 86 ? -0.772 -35.922 -20.615 1.00 46.06 86 LYS A O 1
#

InterPro domains:
  IPR006612 THAP-type zinc finger [PF05485] (7-57)

Foldseek 3Di:
DDPLVQVLLVLQQVQLPDPQDDSVDDDPPDDDFLQQAPRRAADDSVPPVDRRSYGHPPSPDDPDPPDDPPDPDDPDDDDDDDDDDD

Organism: NCBI:txid88201

Sequence (86 aa):
MSEITRRRRMAWIAAIRRPDFTFDKIPKTAKVCSLHFHTGKPAYEMYTSDPDWAPSLNLGYTVTPSAPPNHSILMQQIIPHAKDKK

Radius of gyration: 15.94 Å; chains: 1; bounding box: 31×49×36 Å